Protein AF-R5B089-F1 (afdb_monomer_lite)

Radius of gyration: 24.69 Å; chains: 1; bounding box: 46×23×68 Å

pLDDT: mean 78.99, std 11.91, range [41.0, 90.12]

Foldseek 3Di:
DDPPPPPCDPVNVVVVVVVVVVVVVVVVPDDDDDDFDADPVGATDFQDWDADPPDPPDIDTHHPRD

Structure (mmCIF, N/CA/C/O backbone):
data_AF-R5B089-F1
#
_entry.id   AF-R5B089-F1
#
loop_
_atom_site.group_PDB
_atom_site.id
_atom_site.type_symbol
_atom_site.label_atom_id
_atom_site.label_alt_id
_atom_site.label_comp_id
_atom_site.label_asym_id
_atom_site.label_entity_id
_atom_site.label_seq_id
_atom_site.pdbx_PDB_ins_code
_atom_site.Cartn_x
_atom_site.Cartn_y
_atom_site.Cartn_z
_atom_site.occupancy
_atom_site.B_iso_or_equiv
_atom_site.auth_seq_id
_atom_site.auth_comp_id
_atom_site.auth_asym_id
_atom_s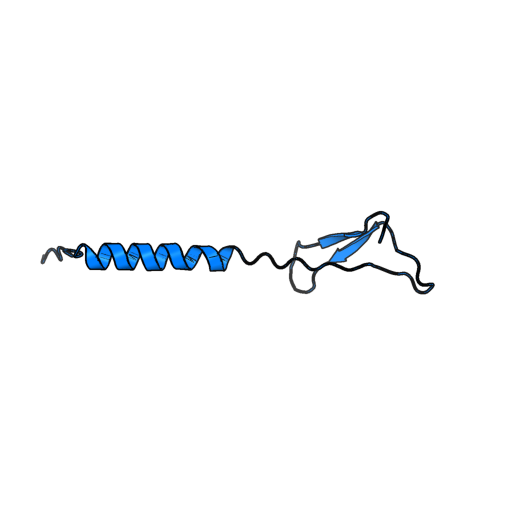ite.auth_atom_id
_atom_site.pdbx_PDB_model_num
ATOM 1 N N . MET A 1 1 ? -32.268 16.728 44.662 1.00 41.00 1 MET A N 1
ATOM 2 C CA . MET A 1 1 ? -31.427 16.335 43.511 1.00 41.00 1 MET A CA 1
ATOM 3 C C . MET A 1 1 ? -31.071 14.872 43.726 1.00 41.00 1 MET A C 1
ATOM 5 O O . MET A 1 1 ? -30.504 14.559 44.763 1.00 41.00 1 MET A O 1
ATOM 9 N N . LYS A 1 2 ? -31.568 13.952 42.888 1.00 44.34 2 LYS A N 1
ATOM 10 C CA . LYS A 1 2 ? -31.334 12.511 43.083 1.00 44.34 2 LYS A CA 1
ATOM 11 C C . LYS A 1 2 ? -29.990 12.177 42.450 1.00 44.34 2 LYS A C 1
ATOM 13 O O . LYS A 1 2 ? -29.871 12.179 41.230 1.00 44.34 2 LYS A O 1
ATOM 18 N N . ASN A 1 3 ? -28.990 11.952 43.291 1.00 52.69 3 ASN A N 1
ATOM 19 C CA . ASN A 1 3 ? -27.655 11.556 42.868 1.00 52.69 3 ASN A CA 1
ATOM 20 C C . ASN A 1 3 ? -27.785 10.153 42.265 1.00 52.69 3 ASN A C 1
ATOM 22 O O . ASN A 1 3 ? -27.945 9.174 42.996 1.00 52.69 3 ASN A O 1
ATOM 26 N N . ILE A 1 4 ? -27.796 10.057 40.937 1.00 59.50 4 ILE A N 1
ATOM 27 C CA . ILE A 1 4 ? -27.663 8.776 40.246 1.00 59.50 4 ILE A CA 1
ATOM 28 C C . ILE A 1 4 ? -26.234 8.314 40.516 1.00 59.50 4 ILE A C 1
ATOM 30 O O . ILE A 1 4 ? -25.288 8.714 39.846 1.00 59.50 4 ILE A O 1
ATOM 34 N N . CYS A 1 5 ? -26.067 7.519 41.567 1.00 53.34 5 CYS A N 1
ATOM 35 C CA . CYS A 1 5 ? -24.832 6.798 41.800 1.00 53.34 5 CYS A CA 1
ATOM 36 C C . CYS A 1 5 ? -24.901 5.558 40.910 1.00 53.34 5 CYS A C 1
ATOM 38 O O . CYS A 1 5 ? -25.530 4.559 41.266 1.00 53.34 5 CYS A O 1
ATOM 40 N N . PHE A 1 6 ? -24.340 5.657 39.704 1.00 57.38 6 PHE A N 1
ATOM 41 C CA . PHE A 1 6 ? -24.191 4.520 38.804 1.00 57.38 6 PHE A CA 1
ATOM 42 C C . PHE A 1 6 ? -23.174 3.569 39.448 1.00 57.38 6 PHE A C 1
ATOM 44 O O . PHE A 1 6 ? -21.970 3.670 39.221 1.00 57.38 6 PHE A O 1
ATOM 51 N N . GLN A 1 7 ? -23.643 2.676 40.322 1.00 60.97 7 GLN A N 1
ATOM 52 C CA . GLN A 1 7 ? -22.869 1.534 40.808 1.00 60.97 7 GLN A CA 1
ATOM 53 C C . GLN A 1 7 ? -22.652 0.593 39.619 1.00 60.97 7 GLN A C 1
ATOM 55 O O . GLN A 1 7 ? -23.374 -0.382 39.410 1.00 60.97 7 GLN A O 1
ATOM 60 N N . MET A 1 8 ? -21.687 0.955 38.775 1.00 60.66 8 MET A N 1
ATOM 61 C CA . MET A 1 8 ? -21.255 0.182 37.624 1.00 60.66 8 MET A CA 1
ATOM 62 C C . MET A 1 8 ? -20.676 -1.127 38.169 1.00 60.66 8 MET A C 1
ATOM 64 O O . MET A 1 8 ? -19.555 -1.163 38.675 1.00 60.66 8 MET A O 1
ATOM 68 N N . SER A 1 9 ? -21.473 -2.198 38.142 1.00 75.94 9 SER A N 1
ATOM 69 C CA . SER A 1 9 ? -21.036 -3.517 38.611 1.00 75.94 9 SER A CA 1
ATOM 70 C C . SER A 1 9 ? -19.714 -3.912 37.934 1.00 75.94 9 SER A C 1
ATOM 72 O O . SER A 1 9 ? -19.470 -3.534 36.787 1.00 75.94 9 SER A O 1
ATOM 74 N N . ARG A 1 10 ? -18.855 -4.703 38.600 1.00 76.25 10 ARG A N 1
ATOM 75 C CA . ARG A 1 10 ? -17.568 -5.159 38.019 1.00 76.25 10 ARG A CA 1
ATOM 76 C C . ARG A 1 10 ? -17.730 -5.747 36.607 1.00 76.25 10 ARG A C 1
ATOM 78 O O . ARG A 1 10 ? -16.854 -5.583 35.770 1.00 76.25 10 ARG A O 1
ATOM 85 N N . LYS A 1 11 ? -18.878 -6.375 36.328 1.00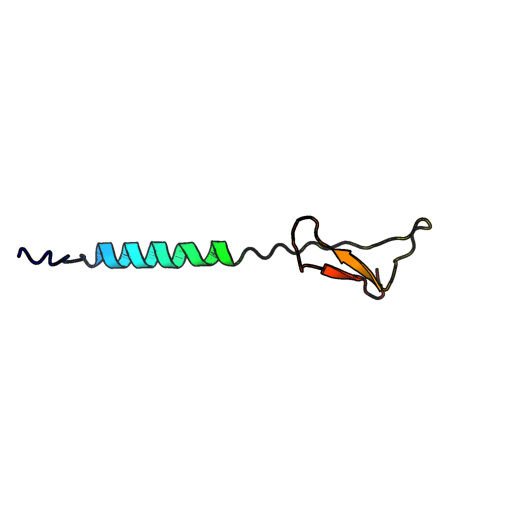 76.00 11 LYS A N 1
ATOM 86 C CA . LYS A 1 11 ? -19.243 -6.916 35.010 1.00 76.00 11 LYS A CA 1
ATOM 87 C C . LYS A 1 11 ? -19.433 -5.828 33.946 1.00 76.00 11 LYS A C 1
ATOM 89 O O . LYS A 1 11 ? -19.006 -6.014 32.814 1.00 76.00 11 LYS A O 1
ATOM 94 N N . ALA A 1 12 ? -20.028 -4.693 34.306 1.00 81.75 12 ALA A N 1
ATOM 95 C CA . ALA A 1 12 ? -20.226 -3.569 33.395 1.00 81.75 12 ALA A CA 1
ATOM 96 C C . ALA A 1 12 ? -18.908 -2.835 33.080 1.00 81.75 12 ALA A C 1
ATOM 98 O O . ALA A 1 12 ? -18.696 -2.431 31.941 1.00 81.75 12 ALA A O 1
ATOM 99 N N . TRP A 1 13 ? -17.976 -2.764 34.039 1.00 84.88 13 TRP A N 1
ATOM 100 C CA . TRP A 1 13 ? -16.605 -2.297 33.781 1.00 84.88 13 TRP A CA 1
ATOM 101 C C . TRP A 1 13 ? -15.838 -3.216 32.826 1.00 84.88 13 TRP A C 1
ATOM 103 O O . TRP A 1 13 ? -15.201 -2.735 31.894 1.00 84.88 13 TRP A O 1
ATOM 113 N N . LEU A 1 14 ? -15.933 -4.535 33.019 1.00 86.19 14 LEU A N 1
ATOM 114 C CA . LEU A 1 14 ? -15.309 -5.507 32.115 1.00 86.19 14 LEU A CA 1
ATOM 115 C C . LEU A 1 14 ? -15.887 -5.426 30.696 1.00 86.19 14 LEU A C 1
ATOM 117 O O . LEU A 1 14 ? -15.133 -5.486 2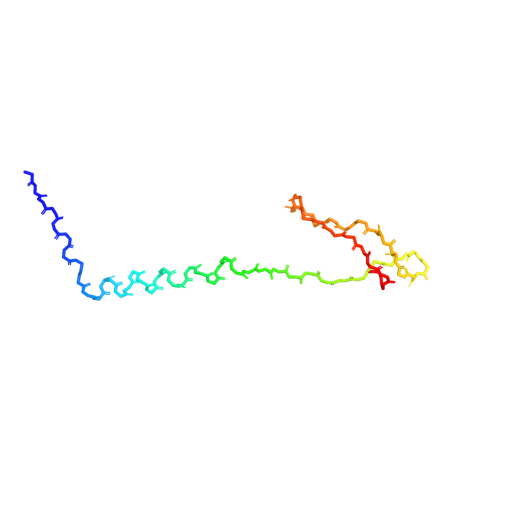9.730 1.00 86.19 14 LEU A O 1
ATOM 121 N N . ALA A 1 15 ? -17.202 -5.235 30.564 1.00 86.38 15 ALA A N 1
ATOM 122 C CA . ALA A 1 15 ? -17.847 -5.045 29.266 1.00 86.38 15 ALA A CA 1
ATOM 123 C C . ALA A 1 15 ? -17.384 -3.753 28.572 1.00 86.38 15 ALA A C 1
ATOM 125 O O . ALA A 1 15 ? -17.079 -3.777 27.382 1.00 86.38 15 ALA A O 1
ATOM 126 N N . LEU A 1 16 ? -17.267 -2.645 29.312 1.00 86.94 16 LEU A N 1
ATOM 127 C CA . LEU A 1 16 ? -16.766 -1.377 28.776 1.00 86.94 16 LEU A CA 1
ATOM 128 C C . LEU A 1 16 ? -15.324 -1.513 28.260 1.00 86.94 16 LEU A C 1
ATOM 130 O O . LEU A 1 16 ? -15.023 -1.069 27.155 1.00 86.94 16 LEU A O 1
ATOM 134 N N . ILE A 1 17 ? -14.451 -2.165 29.035 1.00 87.62 17 ILE A N 1
ATOM 135 C CA . ILE A 1 17 ? -13.057 -2.416 28.644 1.00 87.62 17 ILE A CA 1
ATOM 136 C C . ILE A 1 17 ? -13.001 -3.304 27.397 1.00 87.62 17 ILE A C 1
ATOM 138 O O . ILE A 1 17 ? -12.261 -2.992 26.468 1.00 87.62 17 ILE A O 1
ATOM 142 N N . ALA A 1 18 ? -13.809 -4.366 27.336 1.00 87.38 18 ALA A N 1
ATOM 143 C CA . ALA A 1 18 ? -13.858 -5.252 26.174 1.00 87.38 18 ALA A CA 1
ATOM 144 C C . ALA A 1 18 ? -14.275 -4.507 24.894 1.00 87.38 18 ALA A C 1
ATOM 146 O O . ALA A 1 18 ? -13.629 -4.664 23.860 1.00 87.38 18 ALA A O 1
ATOM 147 N N . VAL A 1 19 ? -15.297 -3.648 24.971 1.00 86.69 19 VAL A N 1
ATOM 148 C CA . VAL A 1 19 ? -15.727 -2.806 23.841 1.00 86.69 19 VAL A CA 1
ATOM 149 C C . VAL A 1 19 ? -14.625 -1.827 23.431 1.00 86.69 19 VAL A C 1
ATOM 151 O O . VAL A 1 19 ? -14.359 -1.668 22.239 1.00 86.69 19 VAL A O 1
ATOM 154 N N . LEU A 1 20 ? -13.934 -1.214 24.397 1.00 84.06 20 LEU A N 1
ATOM 155 C CA . LEU A 1 20 ? -12.831 -0.297 24.112 1.00 84.06 20 LEU A CA 1
ATOM 156 C C . LEU A 1 20 ? -11.674 -1.018 23.395 1.00 84.06 20 LEU A C 1
ATOM 158 O O . LEU A 1 20 ? -11.182 -0.536 22.376 1.00 84.06 20 LEU A O 1
ATOM 162 N N . CYS A 1 21 ? -11.285 -2.204 23.871 1.00 82.75 21 CYS A N 1
ATOM 163 C CA . CYS A 1 21 ? -10.238 -3.029 23.261 1.00 82.75 21 CYS A CA 1
ATOM 164 C C . CYS A 1 21 ? -10.610 -3.524 21.854 1.00 82.75 21 CYS A C 1
ATOM 166 O O . CYS A 1 21 ? -9.739 -3.607 20.990 1.00 82.75 21 CYS A O 1
ATOM 168 N N . MET A 1 22 ? -11.891 -3.805 21.591 1.00 80.06 22 MET A N 1
ATOM 169 C CA . MET A 1 22 ? -12.363 -4.212 20.261 1.00 80.06 22 MET A CA 1
ATOM 170 C C . MET A 1 22 ? -12.359 -3.073 19.229 1.00 80.06 22 MET A C 1
ATOM 172 O O . MET A 1 22 ? -12.393 -3.352 18.034 1.00 80.06 22 MET A O 1
ATOM 176 N N . SER A 1 23 ? -12.277 -1.806 19.650 1.00 70.81 23 SER A N 1
ATOM 177 C CA . SER A 1 23 ? -12.214 -0.659 18.727 1.00 70.81 23 SER A CA 1
ATOM 178 C C . SER A 1 23 ? -10.815 -0.404 18.143 1.00 70.81 23 SER A C 1
ATOM 180 O O . SER A 1 23 ? -10.688 0.158 17.057 1.00 70.81 23 SER A O 1
ATOM 182 N N . MET A 1 24 ? -9.757 -0.870 18.817 1.00 69.56 24 MET A N 1
ATOM 183 C CA . MET A 1 24 ? -8.362 -0.704 18.387 1.00 69.56 24 MET A CA 1
ATOM 184 C C . MET A 1 24 ? -8.021 -1.337 17.020 1.00 69.56 24 MET A C 1
ATOM 186 O O . MET A 1 24 ? -7.351 -0.672 16.229 1.00 69.56 24 MET A O 1
ATOM 190 N N . PRO A 1 25 ? -8.464 -2.566 16.673 1.00 70.75 25 PRO A N 1
ATOM 191 C CA . PRO A 1 25 ? -8.142 -3.16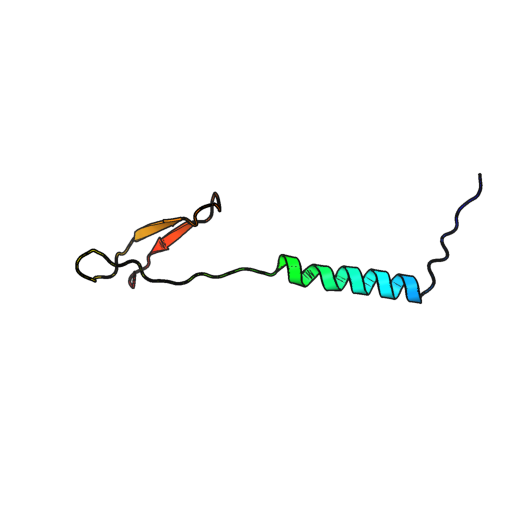3 15.373 1.00 70.75 25 PRO A CA 1
ATOM 192 C C . PRO A 1 25 ? -8.787 -2.448 14.174 1.00 70.75 25 PRO A C 1
ATOM 194 O O . PRO A 1 25 ? -8.250 -2.541 13.073 1.00 70.75 25 PRO A O 1
ATOM 197 N N . ALA A 1 26 ? -9.883 -1.702 14.361 1.00 63.75 26 ALA A N 1
ATOM 198 C CA . ALA A 1 26 ? -10.530 -0.955 13.276 1.00 63.75 26 ALA A CA 1
ATOM 199 C C . ALA A 1 26 ? -9.670 0.222 12.769 1.00 63.75 26 ALA A C 1
ATOM 201 O O . ALA A 1 26 ? -9.720 0.563 11.592 1.00 63.75 26 ALA A O 1
ATOM 202 N N . LEU A 1 27 ? -8.832 0.810 13.632 1.00 61.81 27 LEU A N 1
ATOM 203 C CA . LEU A 1 27 ? -7.921 1.902 13.265 1.00 61.81 27 LEU A CA 1
ATOM 204 C C . LEU A 1 27 ? -6.615 1.400 12.614 1.00 61.81 27 LEU A C 1
ATOM 206 O O . LEU A 1 27 ? -5.866 2.181 12.037 1.00 61.81 27 LEU A O 1
ATOM 210 N N . ALA A 1 28 ? -6.325 0.098 12.699 1.00 60.09 28 ALA A N 1
ATOM 211 C CA . ALA A 1 28 ? -5.055 -0.488 12.265 1.00 60.09 28 ALA A CA 1
ATOM 212 C C . ALA A 1 28 ? -5.063 -1.010 10.816 1.00 60.09 28 ALA A C 1
ATOM 214 O O . ALA A 1 28 ? -4.069 -1.582 10.366 1.00 60.09 28 ALA A O 1
ATOM 215 N N . GLN A 1 29 ? -6.160 -0.841 10.075 1.00 67.25 29 GLN A N 1
ATOM 216 C CA . GLN A 1 29 ? -6.297 -1.358 8.712 1.00 67.25 29 GLN A CA 1
ATOM 217 C C . GLN A 1 29 ? -5.515 -0.497 7.705 1.00 67.25 29 GLN A C 1
ATOM 219 O O . GLN A 1 29 ? -6.084 0.221 6.887 1.00 67.25 29 GLN A O 1
ATOM 224 N N . LYS A 1 30 ? -4.182 -0.566 7.756 1.00 71.06 30 LYS A N 1
ATOM 225 C CA . LYS A 1 30 ? -3.314 -0.018 6.712 1.00 71.06 30 LYS A CA 1
ATOM 226 C C . LYS A 1 30 ? -3.334 -0.975 5.520 1.00 71.06 30 LYS A C 1
ATOM 228 O O . LYS A 1 30 ? -2.719 -2.036 5.565 1.00 71.06 30 LYS A O 1
ATOM 233 N N . ILE A 1 31 ? -4.061 -0.610 4.468 1.00 77.06 31 ILE A N 1
ATOM 234 C CA . ILE A 1 31 ? -4.047 -1.350 3.203 1.00 77.06 31 ILE A CA 1
ATOM 235 C C . ILE A 1 31 ? -2.799 -0.921 2.430 1.00 77.06 31 ILE A C 1
ATOM 237 O O . ILE A 1 31 ? -2.654 0.249 2.080 1.00 77.06 31 ILE A O 1
ATOM 241 N N . THR A 1 32 ? -1.892 -1.865 2.180 1.00 82.12 32 THR A N 1
ATOM 242 C CA . THR A 1 32 ? -0.709 -1.645 1.341 1.00 82.12 32 THR A CA 1
ATOM 243 C C . THR A 1 32 ? -1.001 -2.179 -0.052 1.00 82.12 32 THR A C 1
ATOM 245 O O . THR A 1 32 ? -1.210 -3.379 -0.219 1.00 82.12 32 THR A O 1
ATOM 248 N N . VAL A 1 33 ? -1.012 -1.293 -1.044 1.00 82.31 33 VAL A N 1
ATOM 249 C CA . VAL A 1 33 ? -1.109 -1.667 -2.458 1.00 82.31 33 VAL A CA 1
ATOM 250 C C . VAL A 1 33 ? 0.295 -1.633 -3.050 1.00 82.31 33 VAL A C 1
ATOM 252 O O . VAL A 1 33 ? 0.997 -0.634 -2.911 1.00 82.31 33 VAL A O 1
ATOM 255 N N . THR A 1 34 ? 0.705 -2.728 -3.684 1.00 87.81 34 THR A N 1
ATOM 256 C CA . THR A 1 34 ? 1.993 -2.855 -4.377 1.00 87.81 34 THR A CA 1
ATOM 257 C C . THR A 1 34 ? 1.755 -3.136 -5.850 1.00 87.81 34 THR A C 1
ATOM 259 O O . THR A 1 34 ? 0.847 -3.890 -6.198 1.00 87.81 34 THR A O 1
ATOM 262 N N . GLY A 1 35 ? 2.594 -2.578 -6.708 1.00 88.19 35 GLY A N 1
ATOM 263 C CA . GLY A 1 35 ? 2.579 -2.823 -8.142 1.00 88.19 35 GLY A CA 1
ATOM 264 C C . GLY A 1 35 ? 3.786 -2.162 -8.784 1.00 88.19 35 GLY A C 1
ATOM 265 O O . GLY A 1 35 ? 4.476 -1.399 -8.110 1.00 88.19 35 GLY A O 1
ATOM 266 N N . THR A 1 36 ? 4.016 -2.468 -10.056 1.00 89.12 36 THR A N 1
ATOM 267 C CA . THR A 1 36 ? 5.086 -1.861 -10.845 1.00 89.12 36 THR A CA 1
ATOM 268 C C . THR A 1 36 ? 4.522 -0.940 -11.912 1.00 89.12 36 THR A C 1
ATOM 270 O O . THR A 1 36 ? 3.492 -1.256 -12.519 1.00 89.12 36 THR A O 1
ATOM 273 N N . VAL A 1 37 ? 5.186 0.184 -12.167 1.00 88.50 37 VAL A N 1
ATOM 274 C CA . VAL A 1 37 ? 4.814 1.086 -13.266 1.00 88.50 37 VAL A CA 1
ATOM 275 C C . VAL A 1 37 ? 5.683 0.767 -14.470 1.00 88.50 37 VAL A C 1
ATOM 277 O O . VAL A 1 37 ? 6.900 0.899 -14.406 1.00 88.50 37 VAL A O 1
ATOM 280 N N . LEU A 1 38 ? 5.048 0.348 -15.563 1.00 89.75 38 LEU A N 1
ATOM 281 C CA . LEU A 1 38 ? 5.718 0.031 -16.820 1.00 89.75 38 LEU A CA 1
ATOM 282 C C . LEU A 1 38 ? 5.425 1.106 -17.866 1.00 89.75 38 LEU A C 1
ATOM 284 O O . LEU A 1 38 ? 4.350 1.717 -17.862 1.00 89.75 38 LEU A O 1
ATOM 288 N N . ASP A 1 39 ? 6.374 1.315 -18.765 1.00 87.25 39 ASP A N 1
ATOM 289 C CA . ASP A 1 39 ? 6.194 2.128 -19.959 1.00 87.25 39 ASP A CA 1
ATOM 290 C C . ASP A 1 39 ? 5.459 1.342 -21.081 1.00 87.25 39 ASP A C 1
ATOM 292 O O . ASP A 1 39 ? 5.108 0.168 -20.908 1.00 87.25 39 ASP A O 1
ATOM 296 N N . PRO A 1 40 ? 5.173 1.965 -22.242 1.00 88.12 40 PRO A N 1
ATOM 297 C CA . PRO A 1 40 ? 4.539 1.278 -23.372 1.00 88.12 40 PRO A CA 1
ATOM 298 C C . PRO A 1 40 ? 5.372 0.147 -23.999 1.00 88.12 40 PRO A C 1
ATOM 300 O O . PRO A 1 40 ? 4.815 -0.669 -24.734 1.00 88.12 40 PRO A O 1
ATOM 303 N N . GLU A 1 41 ? 6.680 0.110 -23.746 1.00 88.25 41 GLU A N 1
ATOM 304 C CA . GLU A 1 41 ? 7.632 -0.874 -24.275 1.00 88.25 41 GLU A CA 1
ATOM 305 C C . GLU A 1 41 ? 7.829 -2.057 -23.302 1.00 88.25 41 GLU A C 1
ATOM 307 O O . GLU A 1 41 ? 8.343 -3.107 -23.692 1.00 88.25 41 GLU A O 1
ATOM 312 N N . GLY A 1 42 ? 7.308 -1.939 -22.074 1.00 85.56 42 GLY A N 1
ATOM 313 C CA . GLY A 1 42 ? 7.331 -2.954 -21.023 1.00 85.56 42 GLY A CA 1
ATOM 314 C C . GLY A 1 42 ? 8.458 -2.777 -20.003 1.00 85.56 42 GLY A C 1
ATOM 315 O O . GLY A 1 42 ? 8.679 -3.683 -19.195 1.00 85.56 42 GLY A O 1
ATOM 316 N N . GLU A 1 43 ? 9.162 -1.646 -20.017 1.00 86.38 43 GLU A N 1
ATOM 317 C CA . GLU A 1 43 ? 10.272 -1.345 -19.114 1.00 86.38 43 GLU A CA 1
ATOM 318 C C . GLU A 1 43 ? 9.791 -0.640 -17.828 1.00 86.38 43 GLU A C 1
ATOM 320 O O . GLU A 1 43 ? 8.842 0.150 -17.868 1.00 86.38 43 GLU A O 1
ATOM 325 N N . PRO A 1 44 ? 10.412 -0.911 -16.661 1.00 87.06 44 PRO A N 1
ATOM 326 C CA . PRO A 1 44 ? 10.048 -0.272 -15.399 1.00 87.06 44 PRO A CA 1
ATOM 327 C C . PRO A 1 44 ? 10.397 1.219 -15.387 1.00 87.06 44 PRO A C 1
ATOM 329 O O . PRO A 1 44 ? 11.532 1.624 -15.646 1.00 87.06 44 PRO A O 1
ATOM 332 N N . LEU A 1 45 ? 9.416 2.048 -15.032 1.00 86.69 45 LEU A N 1
ATOM 333 C CA . LEU A 1 45 ? 9.546 3.497 -15.040 1.00 86.69 45 LEU A CA 1
ATOM 334 C C . LEU A 1 45 ? 9.962 4.023 -13.664 1.00 86.69 45 LEU A C 1
ATOM 336 O O . LEU A 1 45 ? 9.184 4.009 -12.710 1.00 86.69 45 LEU A O 1
ATOM 340 N N . ILE A 1 46 ? 11.173 4.567 -13.583 1.00 88.88 46 ILE A N 1
ATOM 341 C CA . ILE A 1 46 ? 11.754 5.126 -12.356 1.00 88.88 46 ILE A CA 1
ATOM 342 C C . ILE A 1 46 ? 11.302 6.581 -12.162 1.00 88.88 46 ILE A C 1
ATOM 344 O O . ILE A 1 46 ? 11.367 7.390 -13.089 1.00 88.88 46 ILE A O 1
ATOM 348 N N . GLY A 1 47 ? 10.904 6.950 -10.940 1.00 85.94 47 GLY A N 1
ATOM 349 C CA . GLY A 1 47 ? 10.561 8.335 -10.592 1.00 85.94 47 GLY A CA 1
ATOM 350 C C . GLY A 1 47 ? 9.151 8.791 -10.999 1.00 85.94 47 GLY A C 1
ATOM 351 O O . GLY A 1 47 ? 8.849 9.984 -10.946 1.00 85.94 47 GLY A O 1
ATOM 352 N N . ALA A 1 48 ? 8.279 7.871 -11.405 1.00 87.50 48 ALA A N 1
ATOM 353 C CA . ALA A 1 48 ? 6.879 8.142 -11.692 1.00 87.50 48 ALA A CA 1
ATOM 354 C C . ALA A 1 48 ? 6.104 8.428 -10.399 1.00 87.50 48 ALA A C 1
ATOM 356 O O . ALA A 1 48 ? 6.221 7.704 -9.410 1.00 87.50 48 ALA A O 1
ATOM 357 N N . SER A 1 49 ?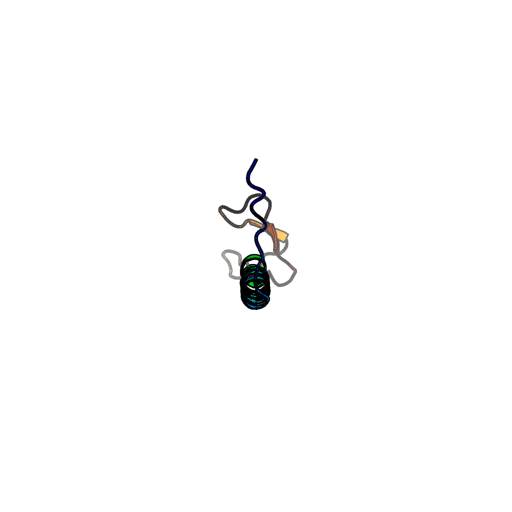 5.279 9.479 -10.414 1.00 88.56 49 SER A N 1
ATOM 358 C CA . SER A 1 49 ? 4.411 9.817 -9.287 1.00 88.56 49 SER A CA 1
ATOM 359 C C . SER A 1 49 ? 3.114 9.015 -9.355 1.00 88.56 49 SER A C 1
ATOM 361 O O . SER A 1 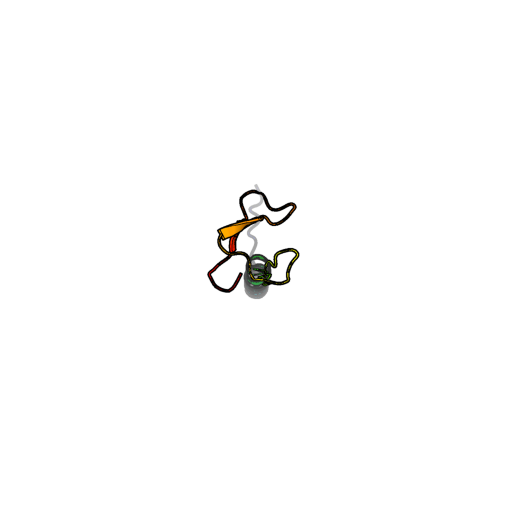49 ? 2.329 9.154 -10.293 1.00 88.56 49 SER A O 1
ATOM 363 N N . VAL A 1 50 ? 2.883 8.189 -8.339 1.00 86.81 50 VAL A N 1
ATOM 364 C CA . VAL A 1 50 ? 1.662 7.401 -8.167 1.00 86.81 50 VAL A CA 1
ATOM 365 C C . VAL A 1 50 ? 0.848 8.023 -7.044 1.00 86.81 50 VAL A C 1
ATOM 367 O O . VAL A 1 50 ? 1.323 8.137 -5.915 1.00 86.81 50 VAL A O 1
ATOM 370 N N . VAL A 1 51 ? -0.388 8.414 -7.344 1.00 90.12 51 VAL A N 1
ATOM 371 C CA . VAL A 1 51 ? -1.322 9.003 -6.376 1.00 90.12 51 VAL A CA 1
ATOM 372 C C . VAL A 1 51 ? -2.534 8.094 -6.252 1.00 90.12 51 VAL A C 1
ATOM 374 O O . VAL A 1 51 ? -3.106 7.663 -7.255 1.00 90.12 51 VAL A O 1
ATOM 377 N N . ALA A 1 52 ? -2.938 7.799 -5.018 1.00 85.75 52 ALA A N 1
ATOM 378 C CA . ALA A 1 52 ? -4.141 7.020 -4.773 1.00 85.75 52 ALA A CA 1
ATOM 379 C C . ALA A 1 52 ? -5.384 7.886 -5.048 1.00 85.75 52 ALA A C 1
ATOM 381 O O . ALA A 1 52 ? -5.603 8.913 -4.404 1.00 85.75 52 ALA A O 1
ATOM 382 N N . GLN A 1 53 ? -6.213 7.477 -6.013 1.00 83.19 53 GLN A N 1
ATOM 383 C CA . GLN A 1 53 ? -7.446 8.199 -6.334 1.00 83.19 53 GLN A CA 1
ATOM 384 C C . GLN A 1 53 ? -8.383 8.234 -5.119 1.00 83.19 53 GLN A C 1
ATOM 386 O O . GLN A 1 53 ? -8.671 7.204 -4.515 1.00 83.19 53 GLN A O 1
ATOM 391 N N . GLY A 1 54 ? -8.859 9.430 -4.767 1.00 82.62 54 GLY A N 1
ATOM 392 C CA . GLY A 1 54 ? -9.736 9.647 -3.612 1.00 82.62 54 GLY A CA 1
ATOM 393 C C . GLY A 1 54 ? -9.022 9.738 -2.258 1.00 82.62 54 GLY A C 1
ATOM 394 O O . GLY A 1 54 ? -9.694 9.942 -1.251 1.00 82.62 54 GLY A O 1
ATOM 395 N N . ALA A 1 55 ? -7.689 9.626 -2.214 1.00 79.94 55 ALA A N 1
ATOM 396 C CA . ALA A 1 55 ? -6.893 9.792 -1.000 1.00 79.94 55 ALA A CA 1
ATOM 397 C C . ALA A 1 55 ? -5.919 10.973 -1.154 1.00 79.94 55 ALA A C 1
ATOM 399 O O . ALA A 1 55 ? -4.765 10.817 -1.554 1.00 79.94 55 ALA A O 1
ATOM 400 N N . GLU A 1 56 ? -6.403 12.179 -0.847 1.00 82.12 56 GLU A N 1
ATOM 401 C CA . GLU A 1 56 ? -5.597 13.401 -0.925 1.00 82.12 56 GLU A CA 1
ATOM 402 C C . GLU A 1 56 ? -4.361 13.318 -0.016 1.00 82.12 56 GLU A C 1
ATOM 404 O O . GLU A 1 56 ? -4.431 12.883 1.132 1.00 82.12 56 GLU A O 1
ATOM 409 N N . GLY A 1 57 ? -3.204 13.722 -0.547 1.00 81.44 57 GLY A N 1
ATOM 410 C CA . GLY A 1 57 ? -1.926 13.671 0.171 1.00 81.44 57 GLY A CA 1
ATOM 411 C C . GLY A 1 57 ? -1.281 12.282 0.258 1.00 81.44 57 GLY A C 1
ATOM 412 O O . GLY A 1 57 ? -0.191 12.168 0.818 1.00 81.44 57 GLY A O 1
ATOM 413 N N . VAL A 1 58 ? -1.899 11.239 -0.311 1.00 83.00 58 VAL A N 1
ATOM 414 C CA . VAL A 1 58 ? -1.326 9.887 -0.376 1.00 83.00 58 VAL A CA 1
ATOM 415 C C . VAL A 1 58 ? -0.757 9.634 -1.770 1.00 83.00 58 VAL A C 1
ATOM 417 O O . VAL A 1 58 ? -1.485 9.364 -2.727 1.00 83.00 58 VAL A O 1
ATOM 420 N N . GLY A 1 59 ? 0.567 9.695 -1.877 1.00 85.56 59 GLY A N 1
ATOM 421 C CA . GLY A 1 59 ? 1.285 9.366 -3.102 1.00 85.56 59 GLY A CA 1
ATOM 422 C C . GLY A 1 59 ? 2.703 8.879 -2.831 1.00 85.56 59 GLY A C 1
ATOM 423 O O . GLY A 1 59 ? 3.260 9.115 -1.758 1.00 85.56 59 GLY A O 1
ATOM 424 N N . VAL A 1 60 ? 3.269 8.174 -3.805 1.00 88.75 60 VAL A N 1
ATOM 425 C CA . VAL A 1 60 ? 4.631 7.632 -3.772 1.00 88.75 60 VAL A CA 1
ATOM 426 C C . VAL A 1 60 ? 5.317 7.858 -5.115 1.00 88.75 60 VAL A C 1
ATOM 428 O O . VAL A 1 60 ? 4.658 8.073 -6.130 1.00 88.75 60 VAL A O 1
ATOM 431 N N . SER A 1 61 ? 6.646 7.821 -5.110 1.00 89.56 61 SER A N 1
ATOM 432 C CA . SER A 1 61 ? 7.446 7.763 -6.332 1.00 89.56 61 SER A CA 1
ATOM 433 C C . SER A 1 61 ? 7.933 6.334 -6.544 1.00 89.56 61 SER A C 1
ATOM 435 O O . SER A 1 61 ? 8.328 5.685 -5.573 1.00 89.56 61 SER A O 1
ATOM 437 N N . THR A 1 62 ? 7.931 5.867 -7.790 1.00 89.50 62 THR A N 1
ATOM 438 C CA . THR A 1 62 ? 8.491 4.562 -8.173 1.00 89.50 62 THR A CA 1
ATOM 439 C C . THR A 1 62 ? 9.996 4.496 -7.938 1.00 89.50 62 THR A C 1
ATOM 441 O O . THR A 1 62 ? 10.685 5.527 -7.962 1.00 89.50 62 THR A O 1
ATOM 444 N N . ASN A 1 63 ? 10.494 3.292 -7.651 1.00 87.12 63 ASN A N 1
ATOM 445 C CA . ASN A 1 63 ? 11.897 3.049 -7.312 1.00 87.12 63 ASN A CA 1
ATOM 446 C C . ASN A 1 63 ? 12.687 2.585 -8.556 1.00 87.12 63 ASN A C 1
ATOM 448 O O . ASN A 1 63 ? 12.249 2.805 -9.678 1.00 87.12 63 ASN A O 1
ATOM 452 N N . ILE A 1 64 ? 13.877 1.993 -8.369 1.00 86.75 64 ILE A N 1
ATOM 453 C CA . ILE A 1 64 ? 14.720 1.504 -9.478 1.00 86.75 64 ILE A CA 1
ATOM 454 C C . ILE A 1 64 ? 14.111 0.309 -10.231 1.00 86.75 64 ILE A C 1
ATOM 456 O O . ILE A 1 64 ? 14.441 0.098 -11.393 1.00 86.75 64 ILE A O 1
ATOM 460 N N . ASP A 1 65 ? 13.217 -0.438 -9.584 1.00 82.62 65 ASP A N 1
ATOM 461 C CA . ASP A 1 65 ? 12.529 -1.599 -10.154 1.00 82.62 65 ASP A CA 1
ATOM 462 C C . ASP A 1 65 ? 11.154 -1.223 -10.748 1.00 82.62 65 ASP A C 1
ATOM 464 O O . ASP A 1 65 ? 10.430 -2.101 -11.222 1.00 82.62 65 ASP A O 1
ATOM 468 N N . GLY A 1 66 ? 10.811 0.075 -10.736 1.00 75.38 66 GLY A N 1
ATOM 469 C CA . GLY A 1 66 ? 9.538 0.642 -11.187 1.00 75.38 66 GLY A CA 1
ATOM 470 C C . GLY A 1 66 ? 8.481 0.641 -10.099 1.00 75.38 66 GLY A C 1
ATOM 471 O O . GLY A 1 66 ? 7.436 0.016 -10.350 1.00 75.38 66 GLY A O 1
#

Sequence (66 aa):
MKNICFQMSRKAWLALIAVLCMSMPALAQKITVTGTVLDPEGEPLIGASVVAQGAEGVGVSTNIDG

Secondary structure (DSSP, 8-state):
---------HHHHHHHHHHHHHHHHHHT--PPP----B-TTS-B-TT-EEE-TT-TT-EEE--TT-